Protein AF-A0A2P4Q0H7-F1 (afdb_monomer)

Organism: Rhizophagus irregularis (strain DAOM 181602 / DAOM 197198 / MUCL 43194) (NCBI:txid747089)

InterPro domains:
  IPR000719 Protein kinase domain [PS50011] (1-85)

Structure (mmCIF, N/CA/C/O backbone):
data_AF-A0A2P4Q0H7-F1
#
_entry.id   AF-A0A2P4Q0H7-F1
#
loop_
_atom_site.group_PDB
_atom_site.id
_atom_site.type_symbol
_atom_site.label_atom_id
_atom_site.label_alt_id
_atom_site.label_comp_id
_atom_site.label_asym_id
_atom_site.label_entity_id
_atom_site.label_seq_id
_atom_site.pdbx_PDB_ins_code
_atom_site.Cartn_x
_atom_site.Cartn_y
_atom_site.Cartn_z
_atom_site.occupancy
_atom_site.B_iso_or_equiv
_atom_site.auth_seq_id
_atom_site.auth_comp_id
_atom_site.auth_asym_id
_atom_site.auth_atom_id
_atom_site.pdbx_PDB_model_num
ATOM 1 N N . MET A 1 1 ? 9.975 3.029 -2.630 1.00 57.88 1 MET A N 1
ATOM 2 C CA . MET A 1 1 ? 8.707 3.490 -3.230 1.00 57.88 1 MET A CA 1
ATOM 3 C C . MET A 1 1 ? 7.743 3.895 -2.130 1.00 57.88 1 MET A C 1
ATOM 5 O O . MET A 1 1 ? 7.494 5.080 -2.025 1.00 57.88 1 MET A O 1
ATOM 9 N N . LEU A 1 2 ? 7.352 2.981 -1.236 1.00 59.84 2 LEU A N 1
ATOM 10 C CA . LEU A 1 2 ? 6.512 3.286 -0.064 1.00 59.84 2 LEU A CA 1
ATOM 11 C C . LEU A 1 2 ? 7.037 4.426 0.821 1.00 59.84 2 LEU A C 1
ATOM 13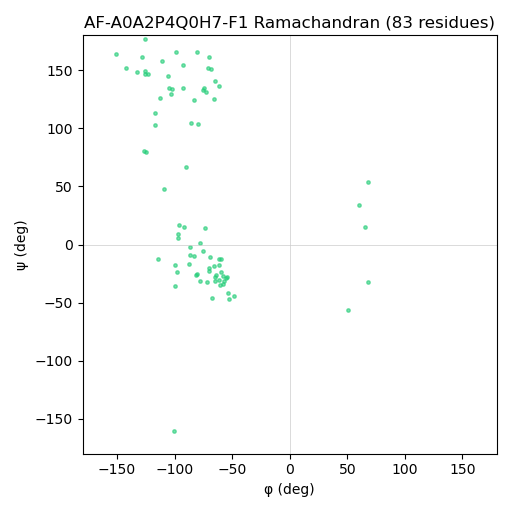 O O . LEU A 1 2 ? 6.320 5.378 1.083 1.00 59.84 2 LEU A O 1
ATOM 17 N N . VAL A 1 3 ? 8.332 4.406 1.147 1.00 60.88 3 VAL A N 1
ATOM 18 C CA . VAL A 1 3 ? 8.984 5.456 1.959 1.00 60.88 3 VAL A CA 1
ATOM 19 C C . VAL A 1 3 ? 8.857 6.868 1.361 1.00 60.88 3 VAL A C 1
ATOM 21 O O . VAL A 1 3 ? 8.876 7.838 2.102 1.00 60.88 3 VAL A O 1
ATOM 24 N N . VAL A 1 4 ? 8.722 7.000 0.035 1.00 60.00 4 VAL A N 1
ATOM 25 C CA . VAL A 1 4 ? 8.595 8.312 -0.632 1.00 60.00 4 VAL A CA 1
ATOM 26 C C . VAL A 1 4 ? 7.159 8.845 -0.556 1.00 60.00 4 VAL A C 1
ATOM 28 O O . VAL A 1 4 ? 6.959 10.050 -0.605 1.00 60.00 4 VAL A O 1
ATOM 31 N N . LEU A 1 5 ? 6.166 7.961 -0.434 1.00 64.62 5 LEU A N 1
ATOM 32 C CA . LEU A 1 5 ? 4.743 8.323 -0.407 1.00 64.62 5 LEU A CA 1
ATOM 33 C C . LEU A 1 5 ? 4.282 8.816 0.960 1.00 64.62 5 LEU A C 1
ATOM 35 O O . LEU A 1 5 ? 3.311 9.557 1.054 1.00 64.62 5 LEU A O 1
ATOM 39 N N . HIS A 1 6 ? 4.967 8.393 2.019 1.00 78.06 6 HIS A N 1
ATOM 40 C CA . HIS A 1 6 ? 4.587 8.692 3.397 1.00 78.06 6 HIS A CA 1
ATOM 41 C C . HIS A 1 6 ? 5.335 9.907 3.981 1.00 78.06 6 HIS A C 1
ATOM 43 O O . HIS A 1 6 ? 5.352 10.068 5.198 1.00 78.06 6 HIS A O 1
ATOM 49 N N . ASP A 1 7 ? 5.957 10.752 3.149 1.00 78.25 7 ASP A N 1
ATOM 50 C CA . ASP A 1 7 ? 6.729 11.928 3.588 1.00 78.25 7 ASP A CA 1
ATOM 51 C C . ASP A 1 7 ? 5.991 13.259 3.331 1.00 78.25 7 ASP A C 1
ATOM 53 O O . ASP A 1 7 ? 5.325 13.398 2.310 1.00 78.25 7 ASP A O 1
ATOM 57 N N . ASN A 1 8 ? 6.166 14.242 4.230 1.00 74.12 8 ASN A N 1
ATOM 58 C CA . ASN A 1 8 ? 5.573 15.601 4.297 1.00 74.12 8 ASN A CA 1
ATOM 59 C C . ASN A 1 8 ? 4.034 15.714 4.162 1.00 74.12 8 ASN A C 1
ATOM 61 O O . ASN A 1 8 ? 3.388 16.264 5.052 1.00 74.12 8 ASN A O 1
ATOM 65 N N . GLU A 1 9 ? 3.458 15.200 3.077 1.00 79.81 9 GLU A N 1
ATOM 66 C CA . GLU A 1 9 ? 2.023 15.101 2.781 1.00 79.81 9 GLU A CA 1
ATOM 67 C C . GLU A 1 9 ? 1.703 13.626 2.493 1.00 79.81 9 GLU A C 1
ATOM 69 O O . GLU A 1 9 ? 1.676 13.206 1.333 1.00 79.81 9 GLU A O 1
ATOM 74 N N . PRO A 1 10 ? 1.554 12.799 3.544 1.00 82.25 10 PRO A N 1
ATOM 75 C CA . PRO A 1 10 ? 1.499 11.359 3.376 1.00 82.25 10 PRO A CA 1
ATOM 76 C C . PRO A 1 10 ? 0.240 10.953 2.611 1.00 82.25 10 PRO A C 1
ATOM 78 O O . PRO A 1 10 ? -0.879 11.265 3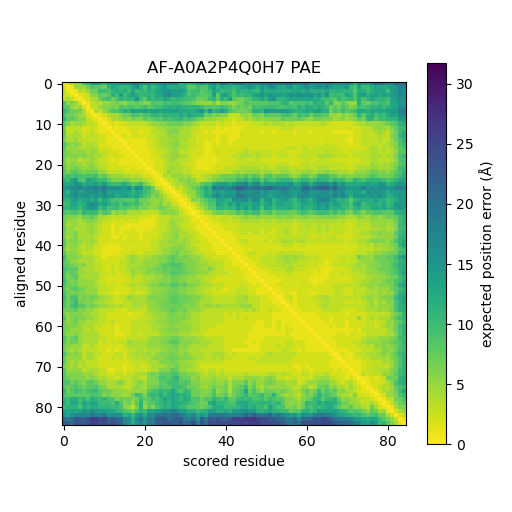.021 1.00 82.25 10 PRO A O 1
ATOM 81 N N . MET A 1 11 ? 0.451 10.218 1.524 1.00 89.56 11 MET A N 1
ATOM 82 C CA . MET A 1 11 ? -0.591 9.573 0.737 1.00 89.56 11 MET A CA 1
ATOM 83 C C . MET A 1 11 ? -0.444 8.061 0.888 1.00 89.56 11 MET A C 1
ATOM 85 O O . MET A 1 11 ? 0.631 7.503 0.651 1.00 89.56 11 MET A O 1
ATOM 89 N N . TYR A 1 12 ? -1.526 7.405 1.284 1.00 91.94 12 TYR A N 1
ATOM 90 C CA . TYR A 1 12 ? -1.585 5.962 1.485 1.00 91.94 12 TYR A CA 1
ATOM 91 C C . TYR A 1 12 ? -2.287 5.335 0.294 1.00 91.94 12 TYR A C 1
ATOM 93 O O . TYR A 1 12 ? -3.317 5.849 -0.125 1.00 91.94 12 TYR A O 1
ATOM 101 N N . HIS A 1 13 ? -1.744 4.257 -0.266 1.00 93.50 13 HIS A N 1
ATOM 102 C CA . HIS A 1 13 ? -2.318 3.623 -1.456 1.00 93.50 13 HIS A CA 1
ATOM 103 C C . HIS A 1 13 ? -3.546 2.761 -1.130 1.00 93.50 13 HIS A C 1
ATOM 105 O O . HIS A 1 13 ? -4.440 2.635 -1.962 1.00 93.50 13 HIS A O 1
ATOM 111 N N . GLN A 1 14 ? -3.580 2.163 0.064 1.00 94.19 14 GLN A N 1
ATOM 112 C CA . GLN A 1 14 ? -4.658 1.333 0.621 1.00 94.19 14 GLN A CA 1
ATOM 113 C C . GLN A 1 14 ? -4.880 -0.028 -0.072 1.00 94.19 14 GLN A C 1
ATOM 115 O O . GLN A 1 14 ? -5.179 -1.003 0.610 1.00 94.19 14 GLN A O 1
ATOM 120 N N . ASP A 1 15 ? -4.646 -0.143 -1.386 1.00 93.88 15 ASP A N 1
ATOM 121 C CA . ASP A 1 15 ? -4.760 -1.395 -2.169 1.00 93.88 15 ASP A CA 1
ATOM 122 C C . ASP A 1 15 ? -3.381 -1.950 -2.617 1.00 93.88 15 ASP A C 1
ATOM 124 O O . ASP A 1 15 ? -3.139 -2.234 -3.796 1.00 93.88 15 ASP A O 1
ATOM 128 N N . VAL A 1 16 ? -2.399 -2.038 -1.706 1.00 90.62 16 VAL A N 1
ATOM 129 C CA . VAL A 1 16 ? -1.068 -2.592 -2.040 1.00 90.62 16 VAL A CA 1
ATOM 130 C C . VAL A 1 16 ? -1.098 -4.122 -2.037 1.00 90.62 16 VAL A C 1
ATOM 132 O O . VAL A 1 16 ? -1.027 -4.785 -0.998 1.00 90.62 16 VAL A O 1
ATOM 135 N N . ARG A 1 17 ? -1.121 -4.694 -3.245 1.00 89.62 17 ARG A N 1
ATOM 136 C CA . ARG A 1 17 ? -1.090 -6.143 -3.503 1.00 89.62 17 ARG A CA 1
ATOM 137 C C . ARG A 1 17 ? -0.430 -6.469 -4.838 1.00 89.62 17 ARG A C 1
ATOM 139 O O . ARG A 1 17 ? -0.299 -5.613 -5.706 1.00 89.62 17 ARG A O 1
ATOM 146 N N . TRP A 1 18 ? -0.050 -7.735 -5.027 1.00 87.88 18 TRP A N 1
ATOM 147 C CA . TRP A 1 18 ? 0.646 -8.204 -6.234 1.00 87.88 18 TRP A CA 1
ATOM 148 C C . TRP A 1 18 ? 0.024 -7.766 -7.569 1.00 87.88 18 TRP A C 1
ATOM 150 O O . TRP A 1 18 ? 0.789 -7.367 -8.443 1.00 87.88 18 TRP A O 1
ATOM 160 N N . PRO A 1 19 ? -1.311 -7.822 -7.764 1.00 91.06 19 PRO A N 1
ATOM 161 C CA . PRO A 1 19 ? -1.941 -7.319 -8.988 1.00 91.06 19 PRO A CA 1
ATOM 162 C C . PRO A 1 19 ? -1.622 -5.851 -9.307 1.00 91.06 19 PRO A C 1
ATOM 164 O O . PRO A 1 19 ? -1.551 -5.487 -10.478 1.00 91.06 19 PRO A O 1
ATOM 167 N N . ASN A 1 20 ? -1.366 -5.046 -8.276 1.00 92.00 20 ASN A N 1
ATOM 168 C CA . ASN A 1 20 ? -1.113 -3.611 -8.366 1.00 92.00 20 ASN A CA 1
ATOM 169 C C . ASN A 1 20 ? 0.388 -3.274 -8.376 1.00 92.00 20 ASN A C 1
ATOM 171 O O . ASN A 1 20 ? 0.771 -2.109 -8.297 1.00 92.00 20 ASN A O 1
ATOM 175 N N . ILE A 1 21 ? 1.260 -4.283 -8.499 1.00 89.19 21 ILE A N 1
ATOM 176 C CA . ILE A 1 21 ? 2.714 -4.121 -8.577 1.00 89.19 21 ILE A CA 1
ATOM 177 C C . ILE A 1 21 ? 3.197 -4.628 -9.937 1.00 89.19 21 ILE A C 1
ATOM 179 O O . ILE A 1 21 ? 3.172 -5.824 -10.227 1.00 89.19 21 ILE A O 1
ATOM 183 N N . ILE A 1 22 ? 3.687 -3.715 -10.776 1.00 88.19 22 ILE A N 1
ATOM 184 C CA . ILE A 1 22 ? 4.180 -4.035 -12.118 1.00 88.19 22 ILE A CA 1
ATOM 185 C C . ILE A 1 22 ? 5.703 -3.997 -12.152 1.00 88.19 22 ILE A C 1
ATOM 187 O O . ILE A 1 22 ? 6.348 -3.049 -11.697 1.00 88.19 22 ILE A O 1
ATOM 191 N N . ARG A 1 23 ? 6.285 -5.021 -12.776 1.00 85.69 23 ARG A N 1
ATOM 192 C CA . ARG A 1 23 ? 7.698 -5.035 -13.149 1.00 85.69 23 ARG A CA 1
ATOM 193 C C . ARG A 1 23 ? 7.890 -4.306 -14.473 1.00 85.69 23 ARG A C 1
ATOM 195 O O . ARG A 1 23 ? 7.273 -4.674 -15.472 1.00 85.69 23 ARG A O 1
ATOM 202 N N . LEU A 1 24 ? 8.758 -3.300 -14.506 1.00 82.69 24 LEU A N 1
ATOM 203 C CA . LEU A 1 24 ? 9.030 -2.574 -15.748 1.00 82.69 24 LEU A CA 1
ATOM 204 C C . LEU A 1 24 ? 9.828 -3.438 -16.742 1.00 82.69 24 LEU A C 1
ATOM 206 O O . LEU A 1 24 ? 10.638 -4.260 -16.316 1.00 82.69 24 LEU A O 1
ATOM 210 N N . PRO A 1 25 ? 9.697 -3.228 -18.067 1.00 75.44 25 PRO A N 1
ATOM 211 C CA . PRO A 1 25 ? 10.507 -3.940 -19.063 1.00 75.44 25 PRO A CA 1
ATOM 212 C C . PRO A 1 25 ? 12.019 -3.739 -18.876 1.00 75.44 25 PRO A C 1
ATOM 214 O O . PRO A 1 25 ? 12.808 -4.663 -19.074 1.00 75.44 25 PRO A O 1
ATOM 217 N N . SER A 1 26 ? 12.427 -2.551 -18.413 1.00 70.75 26 SER A N 1
ATOM 218 C CA . SER A 1 26 ? 13.813 -2.243 -18.037 1.00 70.75 26 SER A CA 1
ATOM 219 C C . SER A 1 26 ? 14.335 -3.107 -16.887 1.00 70.75 26 SER A C 1
ATOM 221 O O . SER A 1 26 ? 15.543 -3.168 -16.670 1.00 70.75 26 SER A O 1
ATOM 223 N N . ALA A 1 27 ? 13.467 -3.842 -16.189 1.00 61.19 27 ALA A N 1
ATOM 224 C CA . ALA A 1 27 ? 13.875 -4.745 -15.130 1.00 61.19 27 ALA A CA 1
ATOM 225 C C . ALA A 1 27 ? 14.636 -5.983 -15.626 1.00 61.19 27 ALA A C 1
ATOM 227 O O . ALA A 1 27 ? 15.230 -6.695 -14.821 1.00 61.19 27 ALA A O 1
ATOM 228 N N . LEU A 1 28 ? 14.668 -6.251 -16.935 1.00 65.00 28 LEU A N 1
ATOM 229 C CA . LEU A 1 28 ? 15.622 -7.219 -17.490 1.00 65.00 28 LEU A CA 1
ATOM 230 C C . LEU A 1 28 ? 17.079 -6.763 -17.301 1.00 65.00 28 LEU A C 1
ATOM 232 O O . LEU A 1 28 ? 17.966 -7.603 -17.206 1.00 65.00 28 LEU A O 1
ATOM 236 N N . VAL A 1 29 ? 17.308 -5.450 -17.208 1.00 73.25 29 VAL A N 1
ATOM 237 C CA . VAL A 1 29 ? 18.617 -4.833 -16.945 1.00 73.25 29 VAL A CA 1
ATOM 238 C C . VAL A 1 29 ? 18.752 -4.443 -15.469 1.00 73.25 29 VAL A C 1
ATOM 240 O O . VAL A 1 29 ? 19.818 -4.596 -14.883 1.00 73.25 29 VAL A O 1
ATOM 243 N N . GLU A 1 30 ? 17.661 -3.996 -14.842 1.00 78.06 30 GLU A N 1
ATOM 244 C CA . GLU A 1 30 ? 17.617 -3.569 -13.438 1.00 78.06 30 GLU A CA 1
ATOM 245 C C . GLU A 1 30 ? 16.510 -4.312 -12.666 1.00 78.06 30 GLU A C 1
ATOM 247 O O . GLU A 1 30 ? 15.419 -3.772 -12.465 1.00 78.06 30 GLU A O 1
ATOM 252 N N . PRO A 1 31 ? 16.748 -5.562 -12.226 1.00 70.25 31 PRO A N 1
ATOM 253 C CA . PRO A 1 31 ? 15.708 -6.449 -11.690 1.00 70.25 31 PRO A CA 1
ATOM 254 C C . PRO A 1 31 ? 14.953 -5.929 -10.460 1.00 70.25 31 PRO A C 1
ATOM 256 O O . PRO A 1 31 ? 13.897 -6.471 -10.134 1.00 70.25 31 PRO A O 1
ATOM 259 N N . SER A 1 32 ? 15.451 -4.871 -9.822 1.00 73.56 32 SER A N 1
ATOM 260 C CA . SER A 1 32 ? 14.852 -4.177 -8.683 1.00 73.56 32 SER A CA 1
ATOM 261 C C . SER A 1 32 ? 13.839 -3.082 -9.054 1.00 73.56 32 SER A C 1
ATOM 263 O O . SER A 1 32 ? 13.263 -2.479 -8.150 1.00 73.56 32 SER A O 1
ATOM 265 N N . LYS A 1 33 ? 13.593 -2.798 -10.343 1.00 80.12 33 LYS A N 1
ATOM 266 C CA . LYS A 1 33 ? 12.638 -1.756 -10.759 1.00 80.12 33 LYS A CA 1
ATOM 267 C C . LYS A 1 33 ? 11.199 -2.274 -10.842 1.00 80.12 33 LYS A C 1
ATOM 269 O O . LYS A 1 33 ? 10.805 -2.928 -11.811 1.00 80.12 33 LYS A O 1
ATOM 274 N N . TRP A 1 34 ? 10.411 -1.895 -9.840 1.00 84.88 34 TRP A N 1
ATOM 275 C CA . TRP A 1 34 ? 8.975 -2.155 -9.723 1.00 84.88 34 TRP A CA 1
ATOM 276 C C . TRP A 1 34 ? 8.219 -0.843 -9.512 1.00 84.88 34 TRP A C 1
ATOM 278 O O . TRP A 1 34 ? 8.762 0.089 -8.916 1.00 84.88 34 TRP A O 1
ATOM 288 N N . ILE A 1 35 ? 6.978 -0.781 -9.991 1.00 88.31 35 ILE A N 1
ATOM 289 C CA . ILE A 1 35 ? 6.071 0.357 -9.802 1.00 88.31 35 ILE A CA 1
ATOM 290 C C . ILE A 1 35 ? 4.747 -0.108 -9.187 1.00 88.31 35 ILE A C 1
ATOM 292 O O . ILE A 1 35 ? 4.298 -1.217 -9.476 1.00 88.31 35 ILE A O 1
ATOM 296 N N . ILE A 1 36 ? 4.134 0.742 -8.362 1.00 89.69 36 ILE A N 1
ATOM 297 C CA . ILE A 1 36 ? 2.765 0.574 -7.858 1.00 89.69 36 ILE A CA 1
ATOM 298 C C . ILE A 1 36 ? 1.799 1.313 -8.793 1.00 89.69 36 ILE A C 1
ATOM 300 O O . ILE A 1 36 ? 2.061 2.451 -9.199 1.00 89.69 36 ILE A O 1
ATOM 304 N N . ILE A 1 37 ? 0.698 0.656 -9.138 1.00 92.31 37 ILE A N 1
ATOM 305 C CA . ILE A 1 37 ? -0.391 1.170 -9.976 1.00 92.31 37 ILE A CA 1
ATOM 306 C C . ILE A 1 37 ? -1.738 1.037 -9.250 1.00 92.31 37 ILE A C 1
ATOM 308 O O . ILE A 1 37 ? -1.791 0.427 -8.196 1.00 92.31 37 ILE A O 1
ATOM 312 N N . ASP A 1 38 ? -2.817 1.524 -9.873 1.00 92.94 38 ASP A N 1
ATOM 313 C CA . ASP A 1 38 ? -4.195 1.470 -9.343 1.00 92.94 38 ASP A CA 1
ATOM 314 C C . ASP A 1 38 ? -4.432 2.340 -8.093 1.00 92.94 38 ASP A C 1
ATOM 316 O O . ASP A 1 38 ? -4.961 1.913 -7.075 1.00 92.94 38 ASP A O 1
ATOM 320 N N . TRP A 1 39 ? -4.086 3.622 -8.223 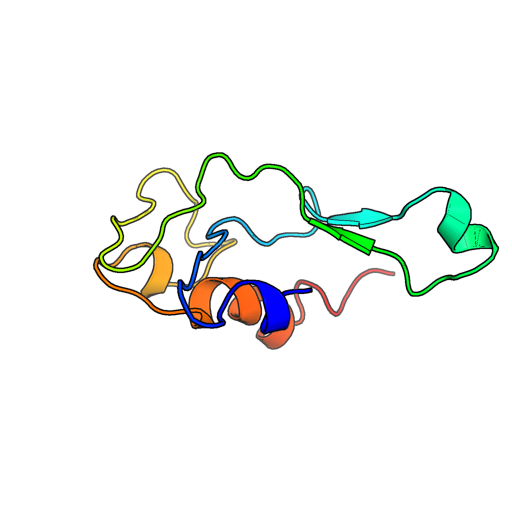1.00 92.69 39 TRP A N 1
ATOM 321 C CA . TRP A 1 39 ? -4.164 4.655 -7.183 1.00 92.69 39 TRP A CA 1
ATOM 322 C C . TRP A 1 39 ? -5.583 5.147 -6.851 1.00 92.69 39 TRP A C 1
ATOM 324 O O . TRP A 1 39 ? -5.738 6.208 -6.253 1.00 92.69 39 TRP A O 1
ATOM 334 N N . LYS A 1 40 ? -6.635 4.445 -7.283 1.00 93.75 40 LYS A N 1
ATOM 335 C CA . LYS A 1 40 ? -8.028 4.908 -7.121 1.00 93.75 40 LYS A CA 1
ATOM 336 C C . LYS A 1 40 ? -8.461 5.001 -5.652 1.00 93.75 40 LYS A C 1
ATOM 338 O O . LYS A 1 40 ? -9.320 5.814 -5.336 1.00 93.75 40 LYS A O 1
ATOM 343 N N . ASP A 1 41 ? -7.856 4.169 -4.806 1.00 93.31 41 ASP A N 1
ATOM 344 C CA . ASP A 1 41 ? -8.132 4.064 -3.372 1.00 93.31 41 ASP A CA 1
ATOM 345 C C . ASP A 1 41 ? -7.132 4.876 -2.538 1.00 93.31 41 ASP A C 1
ATOM 347 O O . ASP A 1 41 ? -7.147 4.822 -1.311 1.00 93.31 41 ASP A O 1
ATOM 351 N N . ALA A 1 42 ? -6.248 5.630 -3.199 1.00 93.06 42 ALA A N 1
ATOM 352 C CA . ALA A 1 42 ? -5.246 6.400 -2.499 1.00 93.06 42 ALA A CA 1
ATOM 353 C C . ALA A 1 42 ? -5.871 7.615 -1.802 1.00 93.06 42 ALA A C 1
ATOM 355 O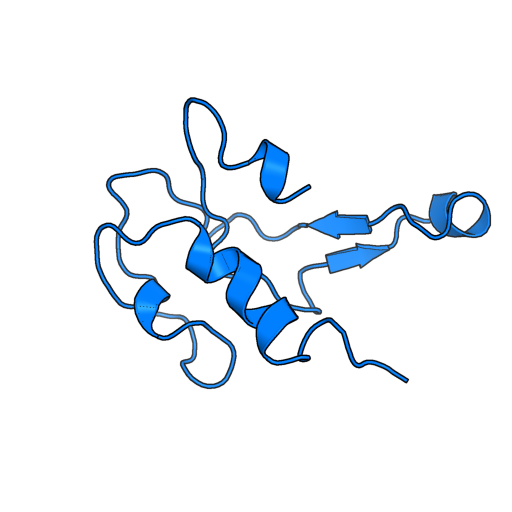 O . ALA A 1 42 ? -6.596 8.390 -2.428 1.00 93.06 42 ALA A O 1
ATOM 356 N N . ASP A 1 43 ? -5.545 7.804 -0.525 1.00 94.25 43 ASP A N 1
ATOM 357 C CA . ASP A 1 43 ? -6.065 8.909 0.286 1.00 94.25 43 ASP A CA 1
ATOM 358 C C . ASP A 1 43 ? -4.987 9.449 1.234 1.00 94.25 43 ASP A C 1
ATOM 360 O O . ASP A 1 43 ? -4.062 8.733 1.635 1.00 94.25 43 ASP A O 1
ATOM 364 N N . GLY A 1 44 ? -5.099 10.728 1.580 1.00 92.25 44 GLY A N 1
ATOM 365 C CA . GLY A 1 44 ? -4.201 11.407 2.513 1.00 92.25 44 GLY A CA 1
ATOM 366 C C . GLY A 1 44 ? -4.799 11.496 3.912 1.00 92.25 44 GLY A C 1
ATOM 367 O O . GLY A 1 44 ? -5.989 11.292 4.102 1.00 92.25 44 GLY A O 1
ATOM 368 N N . TYR A 1 45 ? -3.993 11.819 4.922 1.00 88.75 45 TYR A N 1
ATOM 369 C CA . TYR A 1 45 ? -4.535 12.071 6.261 1.00 88.75 45 TYR A CA 1
ATOM 370 C C . TYR A 1 45 ? -5.235 13.450 6.333 1.00 88.75 45 TYR A C 1
ATOM 372 O O . TYR A 1 45 ? -4.615 14.447 5.949 1.00 88.75 45 TYR A O 1
ATOM 380 N N . PRO A 1 46 ? -6.454 13.574 6.901 1.00 92.75 46 PRO A N 1
ATOM 381 C CA . PRO A 1 46 ? -7.318 12.507 7.421 1.00 92.75 46 PRO A CA 1
ATOM 382 C C . PRO A 1 46 ? -7.990 11.701 6.296 1.00 92.75 46 PRO A C 1
ATOM 384 O O . PRO A 1 46 ? -8.541 12.297 5.373 1.00 92.75 46 PRO A O 1
ATOM 387 N N . ASN A 1 47 ? -7.984 10.367 6.411 1.00 93.06 47 ASN A N 1
ATOM 388 C CA . ASN A 1 47 ? -8.477 9.443 5.378 1.00 93.06 47 ASN A CA 1
ATOM 389 C C . ASN A 1 47 ? -9.758 8.707 5.785 1.00 93.06 47 ASN A C 1
ATOM 391 O O . ASN A 1 47 ? -10.082 8.548 6.971 1.00 93.06 47 ASN A O 1
ATOM 395 N N . ASN A 1 48 ? -10.478 8.249 4.761 1.00 94.06 48 ASN A N 1
ATOM 396 C CA . ASN A 1 48 ? -11.685 7.443 4.909 1.00 94.06 48 ASN A CA 1
ATOM 397 C C . ASN A 1 48 ? -11.379 5.935 4.877 1.00 94.06 48 ASN A C 1
ATOM 399 O O . ASN A 1 48 ? -10.408 5.535 4.241 1.00 94.06 48 ASN A O 1
ATOM 403 N N . PRO A 1 49 ? -12.231 5.092 5.493 1.00 94.62 49 PRO A N 1
ATOM 404 C CA . PRO A 1 49 ? -12.126 3.642 5.379 1.00 94.62 49 PRO A CA 1
ATOM 405 C C . PRO A 1 49 ? -12.369 3.175 3.941 1.00 94.62 49 PRO A C 1
ATOM 407 O O . PRO A 1 49 ? -13.307 3.642 3.287 1.00 94.62 49 PRO A O 1
ATOM 410 N N . ALA A 1 50 ? -11.603 2.188 3.481 1.00 94.25 50 ALA A N 1
ATOM 411 C CA . ALA A 1 50 ? -11.825 1.532 2.194 1.00 94.25 50 ALA A CA 1
ATOM 412 C C . ALA A 1 50 ? -12.769 0.323 2.325 1.00 94.25 50 ALA A C 1
ATOM 414 O O . ALA A 1 50 ? -12.381 -0.832 2.133 1.00 94.25 50 ALA A O 1
ATOM 415 N N . ASP A 1 51 ? -14.036 0.588 2.652 1.00 94.31 51 ASP A N 1
ATOM 416 C CA . ASP A 1 51 ? -15.054 -0.437 2.952 1.00 94.31 51 ASP A CA 1
ATOM 417 C C . ASP A 1 51 ? -15.361 -1.396 1.786 1.00 94.31 51 ASP A C 1
ATOM 419 O O . ASP A 1 51 ? -15.951 -2.460 1.983 1.00 94.31 51 ASP A O 1
ATOM 423 N N . HIS A 1 52 ? -14.988 -1.035 0.555 1.00 93.62 52 HIS A N 1
ATOM 424 C CA . HIS A 1 52 ? -15.155 -1.888 -0.624 1.00 93.62 52 HIS A CA 1
ATOM 425 C C . HIS A 1 52 ? -14.034 -2.920 -0.803 1.00 93.62 52 HIS A C 1
ATOM 427 O O . HIS A 1 52 ? -14.167 -3.800 -1.659 1.00 93.62 52 HIS A O 1
ATOM 433 N N . LEU A 1 53 ? -12.940 -2.828 -0.040 1.00 93.25 53 LEU A N 1
ATOM 434 C CA . LEU A 1 53 ? -11.839 -3.792 -0.074 1.00 93.25 53 LEU A CA 1
ATOM 435 C C . LEU A 1 53 ? -12.158 -5.049 0.748 1.00 93.25 53 LEU A C 1
ATOM 437 O O . LEU A 1 53 ? -13.098 -5.103 1.538 1.00 93.25 53 LEU A O 1
ATOM 441 N N . THR A 1 54 ? -11.369 -6.108 0.553 1.00 91.19 54 THR A N 1
ATOM 442 C CA . THR A 1 54 ? -11.604 -7.403 1.209 1.00 91.19 54 THR A CA 1
ATOM 443 C C . THR A 1 54 ? -10.649 -7.632 2.386 1.00 91.19 54 THR A C 1
ATOM 445 O O . THR A 1 54 ? -9.431 -7.576 2.171 1.00 91.19 54 THR A O 1
ATOM 448 N N . PRO A 1 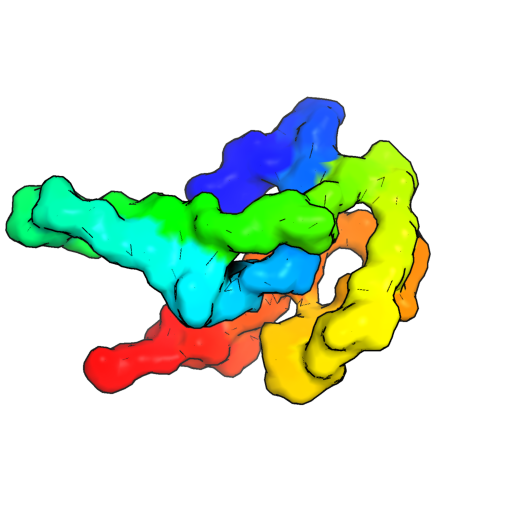55 ? -11.144 -7.998 3.586 1.00 89.31 55 PRO A N 1
ATOM 449 C CA . PRO A 1 55 ? -10.303 -8.259 4.763 1.00 89.31 55 PRO A CA 1
ATOM 450 C C . PRO A 1 55 ? -9.277 -9.386 4.588 1.00 89.31 55 PRO A C 1
ATOM 452 O O . PRO A 1 55 ? -8.250 -9.404 5.257 1.00 89.31 55 PRO A O 1
ATOM 455 N N . ASP A 1 56 ? -9.525 -10.322 3.668 1.00 87.88 56 ASP A N 1
ATOM 456 C CA . ASP A 1 56 ? -8.609 -11.435 3.401 1.00 87.88 56 ASP A CA 1
ATOM 457 C C . ASP A 1 56 ? -7.314 -11.000 2.710 1.00 87.88 56 ASP A C 1
ATOM 459 O O . ASP A 1 56 ? -6.325 -11.737 2.747 1.00 87.88 56 ASP A O 1
ATOM 463 N N . GLU A 1 57 ? -7.310 -9.830 2.072 1.00 85.94 57 GLU A N 1
ATOM 464 C CA . GLU A 1 57 ? -6.197 -9.332 1.258 1.00 85.94 57 GLU A CA 1
ATOM 465 C C . GLU A 1 57 ? -5.536 -8.075 1.837 1.00 85.94 57 GLU A C 1
ATOM 467 O O . GLU A 1 57 ? -4.427 -7.755 1.415 1.00 85.94 57 GLU A O 1
ATOM 472 N N . HIS A 1 58 ? -6.159 -7.420 2.823 1.00 91.44 58 HIS A N 1
ATOM 473 C CA . HIS A 1 58 ? -5.757 -6.099 3.311 1.00 91.44 58 HIS A CA 1
ATOM 474 C C . HIS A 1 58 ? -5.572 -6.053 4.828 1.00 91.44 58 HIS A C 1
ATOM 476 O O . HIS A 1 58 ? -6.079 -6.896 5.571 1.00 91.44 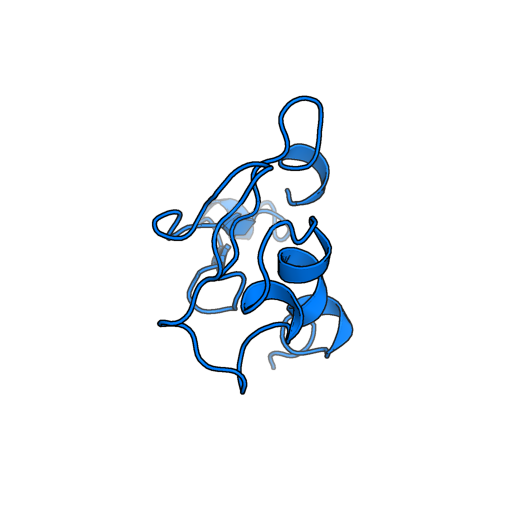58 HIS A O 1
ATOM 482 N N . ALA A 1 59 ? -4.850 -5.030 5.280 1.00 92.12 59 ALA A N 1
ATOM 483 C CA . ALA A 1 59 ? -4.688 -4.721 6.691 1.00 92.12 59 ALA A CA 1
ATOM 484 C C . ALA A 1 59 ? -6.050 -4.408 7.343 1.00 92.12 59 ALA A C 1
ATOM 486 O O . ALA A 1 59 ? -6.825 -3.647 6.763 1.00 92.12 59 ALA A O 1
ATOM 487 N N . PRO A 1 60 ? -6.355 -4.923 8.548 1.00 94.06 60 PRO A N 1
ATOM 488 C CA . PRO A 1 60 ? -7.574 -4.560 9.278 1.00 94.06 60 PRO A CA 1
ATOM 489 C C . PRO A 1 60 ? -7.750 -3.048 9.498 1.00 94.06 60 PRO A C 1
ATOM 491 O O . PRO A 1 60 ? -8.872 -2.562 9.620 1.00 94.06 60 PRO A O 1
ATOM 494 N N . GLU A 1 61 ? -6.647 -2.307 9.563 1.00 94.75 61 GLU A N 1
ATOM 495 C CA . GLU A 1 61 ? -6.601 -0.863 9.780 1.00 94.75 61 GLU A CA 1
ATOM 496 C C . GLU A 1 61 ? -7.124 -0.060 8.578 1.00 94.75 61 GLU A C 1
ATOM 498 O O . GLU A 1 61 ? -7.621 1.043 8.774 1.00 94.75 61 GLU A O 1
ATOM 503 N N . VAL A 1 62 ? -7.122 -0.621 7.358 1.00 94.56 62 VAL A N 1
ATOM 504 C CA . VAL A 1 62 ? -7.659 0.059 6.157 1.00 94.56 62 VAL A CA 1
ATOM 505 C C . VAL A 1 62 ? -9.177 0.287 6.236 1.00 94.56 62 VAL A C 1
ATOM 507 O O . VAL A 1 62 ? -9.732 1.133 5.542 1.00 94.56 62 VAL A O 1
ATOM 510 N N . PHE A 1 63 ? -9.862 -0.454 7.113 1.00 95.75 63 PHE A N 1
ATOM 511 C CA . PHE A 1 63 ? -11.299 -0.331 7.380 1.00 95.75 63 PHE A CA 1
ATOM 512 C C . PHE A 1 63 ? -11.602 0.631 8.540 1.00 95.75 63 PHE A C 1
ATOM 514 O O . PHE A 1 63 ? -12.698 0.622 9.102 1.00 95.75 63 PHE A O 1
ATOM 521 N N . GLN A 1 64 ? -10.626 1.441 8.950 1.00 96.44 64 GLN A N 1
ATOM 522 C CA . GLN A 1 64 ? -10.754 2.418 10.027 1.00 96.44 64 GLN A CA 1
ATOM 523 C C . GLN A 1 64 ? -10.406 3.809 9.500 1.00 96.44 64 GLN A C 1
ATOM 525 O O . GLN A 1 64 ? -9.553 3.963 8.637 1.00 96.44 64 GLN A O 1
ATOM 530 N N . GLN A 1 65 ? -11.065 4.843 10.019 1.00 95.12 65 GLN A N 1
ATOM 531 C CA . GLN A 1 65 ? -10.718 6.224 9.674 1.00 95.12 65 GLN A CA 1
ATOM 532 C C . GLN A 1 65 ? -9.354 6.599 10.245 1.00 95.12 65 GLN A C 1
ATOM 534 O O . GLN A 1 65 ? -9.011 6.176 11.351 1.00 95.12 65 GLN A O 1
ATOM 539 N N . ASN A 1 66 ? -8.661 7.512 9.564 1.00 94.12 66 ASN A N 1
ATOM 540 C CA . ASN A 1 66 ? -7.413 8.114 10.033 1.00 94.12 66 ASN A CA 1
ATOM 541 C C . ASN A 1 66 ? -6.289 7.089 10.274 1.00 94.12 66 ASN A C 1
ATOM 543 O O . ASN A 1 66 ? -5.480 7.262 11.189 1.00 94.12 66 ASN A O 1
ATOM 547 N N . HIS A 1 67 ? -6.240 6.028 9.467 1.00 92.88 67 HIS A N 1
ATOM 548 C CA . HIS A 1 67 ? -5.142 5.065 9.491 1.00 92.88 67 HIS A CA 1
ATOM 549 C C . HIS A 1 67 ? -3.849 5.695 8.943 1.00 92.88 67 HIS A C 1
ATOM 551 O O . HIS A 1 67 ? -3.871 6.725 8.261 1.00 92.88 67 HIS A O 1
ATOM 557 N N . GLY A 1 68 ? -2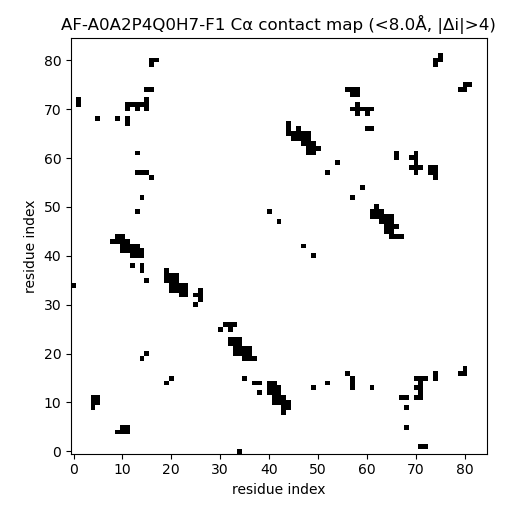.704 5.089 9.244 1.00 91.62 68 GLY A N 1
ATOM 558 C CA . GLY A 1 68 ? -1.399 5.520 8.755 1.00 91.62 68 GLY A CA 1
ATOM 559 C C . GLY A 1 68 ? -0.900 4.680 7.579 1.00 91.62 68 GLY A C 1
ATOM 560 O O . GLY A 1 68 ? -1.659 3.996 6.890 1.00 91.62 68 GLY A O 1
ATOM 561 N N . GLY A 1 69 ? 0.415 4.736 7.353 1.00 88.88 69 GLY A N 1
ATOM 562 C CA . GLY A 1 69 ? 1.094 4.017 6.271 1.00 88.88 69 GLY A CA 1
ATOM 563 C C . GLY A 1 69 ? 1.270 2.519 6.517 1.00 88.88 69 GLY A C 1
ATOM 564 O O . GLY A 1 69 ? 1.721 1.802 5.623 1.00 88.88 69 GLY A O 1
ATOM 565 N N . GLU A 1 70 ? 0.910 2.022 7.702 1.00 89.62 70 GLU A N 1
ATOM 566 C CA . GLU A 1 70 ? 0.942 0.598 8.034 1.00 89.62 70 GLU A CA 1
ATOM 567 C C . GLU A 1 70 ? 0.103 -0.248 7.071 1.00 89.62 70 GLU A C 1
ATOM 569 O O . GLU A 1 70 ? 0.500 -1.375 6.760 1.00 89.62 70 GLU A O 1
ATOM 574 N N . VAL A 1 71 ? -0.989 0.315 6.536 1.00 91.00 71 VAL A N 1
ATOM 575 C CA . VAL A 1 71 ? -1.891 -0.372 5.599 1.00 91.00 71 VAL A CA 1
ATOM 576 C C . VAL A 1 71 ? -1.185 -0.778 4.305 1.00 91.00 71 VAL A C 1
ATOM 578 O O . VAL A 1 71 ? -1.483 -1.829 3.743 1.00 91.00 71 VAL A O 1
ATOM 581 N N . ASP A 1 72 ? -0.180 -0.007 3.882 1.00 90.00 72 ASP A N 1
ATOM 582 C CA . ASP A 1 72 ? 0.569 -0.271 2.656 1.00 90.00 72 ASP A CA 1
ATOM 583 C C . ASP A 1 72 ? 1.765 -1.225 2.869 1.00 90.00 72 ASP A C 1
ATOM 585 O O . ASP A 1 72 ? 2.308 -1.778 1.911 1.00 90.00 72 ASP A O 1
ATOM 589 N N . ILE A 1 73 ? 2.200 -1.418 4.121 1.00 85.56 73 ILE A N 1
ATOM 590 C CA . ILE A 1 73 ? 3.356 -2.259 4.496 1.00 85.56 73 ILE A CA 1
ATOM 591 C C . ILE A 1 73 ? 2.900 -3.653 4.959 1.00 85.56 73 ILE A C 1
ATOM 593 O O . ILE A 1 73 ? 3.650 -4.631 4.892 1.00 85.56 73 ILE A O 1
ATOM 597 N N . TRP A 1 74 ? 1.654 -3.781 5.416 1.00 86.88 74 TRP A N 1
ATOM 598 C CA . TRP A 1 74 ? 1.107 -5.012 5.984 1.00 86.88 74 TRP A CA 1
ATOM 599 C C . TRP A 1 74 ? 1.256 -6.238 5.068 1.00 86.88 74 TRP A C 1
ATOM 601 O O . TRP A 1 74 ? 1.639 -7.318 5.528 1.00 86.88 74 TRP A O 1
ATOM 611 N N . SER A 1 75 ? 1.023 -6.073 3.763 1.00 76.56 75 SER A N 1
ATOM 612 C CA . SER A 1 75 ? 1.132 -7.154 2.774 1.00 76.56 75 SER A CA 1
ATOM 613 C C . SER A 1 75 ? 2.547 -7.754 2.695 1.00 76.56 75 SER A C 1
ATOM 615 O O . SER A 1 75 ? 2.697 -8.971 2.527 1.00 76.56 75 SER A O 1
ATOM 617 N N . ASP A 1 76 ? 3.594 -6.942 2.882 1.00 73.12 76 ASP A N 1
ATOM 618 C CA . ASP A 1 76 ? 4.980 -7.420 2.986 1.00 73.12 76 ASP A CA 1
ATOM 619 C C . ASP A 1 76 ? 5.186 -8.226 4.276 1.00 73.12 76 ASP A C 1
ATOM 621 O O . ASP A 1 76 ? 5.730 -9.334 4.240 1.00 73.12 76 ASP A O 1
ATOM 625 N N . LEU A 1 77 ? 4.691 -7.717 5.410 1.00 69.75 77 LEU A N 1
ATOM 626 C CA . LEU A 1 77 ? 4.849 -8.339 6.733 1.00 69.75 77 LEU A CA 1
ATOM 627 C C . LEU A 1 77 ? 4.138 -9.692 6.856 1.00 69.75 77 LEU A C 1
ATOM 629 O O . LEU A 1 77 ? 4.627 -1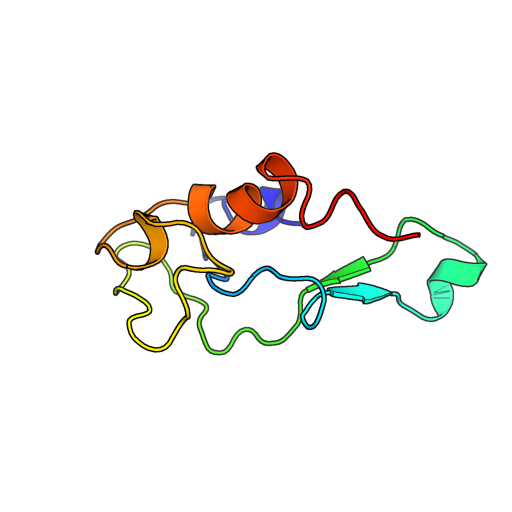0.586 7.545 1.00 69.75 77 LEU A O 1
ATOM 633 N N . GLN A 1 78 ? 3.024 -9.882 6.149 1.00 72.44 78 GLN A N 1
ATOM 634 C CA . GLN A 1 78 ? 2.330 -11.173 6.070 1.00 72.44 78 GLN A CA 1
ATOM 635 C C . GLN A 1 78 ? 3.000 -12.163 5.103 1.00 72.44 78 GLN A C 1
ATOM 637 O O . GLN A 1 78 ? 2.501 -13.268 4.882 1.00 72.44 78 GLN A O 1
ATOM 642 N N . GLY A 1 79 ? 4.116 -11.776 4.476 1.00 68.38 79 GLY A N 1
ATOM 643 C CA . GLY A 1 79 ? 4.779 -12.569 3.449 1.00 68.38 79 GLY A CA 1
ATOM 644 C C . GLY A 1 79 ? 3.941 -12.737 2.179 1.00 68.38 79 GLY A C 1
ATOM 645 O O . GLY A 1 79 ? 4.262 -13.599 1.362 1.00 68.38 79 GLY A O 1
ATOM 646 N N . ARG A 1 80 ? 2.883 -11.933 1.996 1.00 70.62 80 ARG A N 1
ATOM 647 C CA . ARG A 1 80 ? 1.999 -11.974 0.818 1.00 70.62 80 ARG A CA 1
ATOM 648 C C . ARG A 1 80 ? 2.706 -11.419 -0.411 1.00 70.62 80 ARG A C 1
ATOM 650 O O . ARG A 1 80 ? 2.493 -11.921 -1.508 1.00 70.62 80 ARG A O 1
ATOM 657 N N . LEU A 1 81 ? 3.597 -10.452 -0.206 1.00 68.69 81 LEU A N 1
ATOM 658 C CA . LEU A 1 81 ? 4.463 -9.869 -1.234 1.00 68.69 81 LEU A CA 1
ATOM 659 C C . LEU A 1 81 ? 5.892 -10.438 -1.234 1.00 68.69 81 LEU A C 1
ATOM 661 O O . LEU A 1 81 ? 6.589 -10.354 -2.235 1.00 68.69 81 LEU A O 1
ATOM 665 N N . LEU A 1 82 ? 6.327 -11.097 -0.155 1.00 61.53 82 LEU A N 1
ATOM 666 C CA . LEU A 1 82 ? 7.644 -11.759 -0.097 1.00 61.53 82 LEU A CA 1
ATOM 667 C C . LEU A 1 82 ? 7.630 -13.192 -0.646 1.00 61.53 82 LEU A C 1
ATOM 669 O O . LEU A 1 82 ? 8.682 -13.809 -0.804 1.00 61.53 82 LEU A O 1
ATOM 673 N N . ARG A 1 83 ? 6.445 -13.742 -0.925 1.00 51.56 83 ARG A N 1
ATOM 674 C CA . ARG A 1 83 ? 6.274 -15.073 -1.506 1.00 51.56 83 ARG A CA 1
ATOM 675 C C . ARG A 1 83 ? 5.601 -14.958 -2.867 1.00 51.56 83 ARG A C 1
ATOM 677 O O . ARG A 1 83 ? 4.383 -14.853 -2.960 1.00 51.56 83 ARG A O 1
ATOM 684 N N . LYS A 1 84 ? 6.385 -15.087 -3.930 1.00 51.41 84 LYS A N 1
ATOM 685 C CA . LYS A 1 84 ? 5.934 -15.830 -5.109 1.00 51.41 84 LYS A CA 1
ATOM 686 C C . LYS A 1 84 ? 7.034 -16.807 -5.553 1.00 51.41 84 LYS A C 1
ATOM 688 O O . LYS A 1 84 ? 8.197 -16.519 -5.278 1.00 51.41 84 LYS A O 1
ATOM 693 N N . PRO A 1 85 ? 6.663 -17.969 -6.131 1.00 51.31 85 PRO A N 1
ATOM 694 C CA . PRO A 1 85 ? 7.606 -18.899 -6.757 1.00 51.31 85 PRO A CA 1
ATOM 695 C C . PRO A 1 85 ? 8.427 -18.240 -7.869 1.00 51.31 85 PRO A C 1
ATOM 697 O O . PRO A 1 85 ? 7.924 -17.263 -8.474 1.00 51.31 85 PRO A O 1
#

Nearest PDB structures (foldseek):
  4f1t-assembly1_A  TM=7.626E-01  e=4.573E-02  Dictyostelium discoideum
  8br7-assembly1_AAA  TM=7.767E-01  e=1.640E-01  Homo sapiens
  4f1o-assembly1_A  TM=7.035E-01  e=1.640E-01  Dictyostelium discoideum
  4f1m-assembly1_A  TM=7.431E-01  e=3.929E-01  Dictyostelium discoideum
  2ckq-assembly1_A  T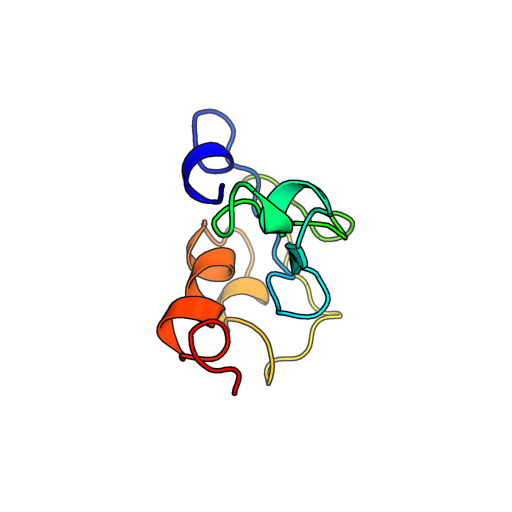M=6.660E-01  e=5.881E-01  Homo sapiens

pLDDT: mean 83.34, std 12.29, range [51.31, 96.44]

Mean predicted aligned error: 6.02 Å

Secondary structure (DSSP, 8-state):
-HHHHTSSS-EE-S--SGGGEEE-GGGGT-TT-EEE--GGG-EESS----TTS-TTTS-GGGGSTT--THHHHHHHHTTTTT---

Sequence (85 aa):
MLVVLHDNEPMYHQDVRWPNIIRLPSALVEPSKWIIIDWKDADGYPNNPADHLTPDEHAPEVFQQNHGGEVDIWSDLQGRLLRKP

Radius of gyration: 13.29 Å; Cα contacts (8 Å, |Δi|>4): 122; chains: 1; bounding box: 34×34×29 Å

Solvent-accessible surface area (backbone atoms only — not comparable to full-atom values): 5233 Å² total; per-residue (Å²): 110,71,78,69,35,61,47,102,70,39,45,34,46,60,63,54,46,71,95,30,49,47,75,46,81,66,23,84,82,41,78,84,46,66,46,83,51,80,64,86,62,45,43,39,80,84,29,77,47,52,76,89,61,57,74,93,75,44,41,79,54,40,64,36,66,60,55,69,64,62,33,52,47,38,35,51,77,72,39,64,68,73,55,76,135

Foldseek 3Di:
DLVVQCPPFHKAQLQQAPVQKDDDPCCVVVVPDIDGHDSPLIDTPQDAAPVVDDPVQWDPQSRDGRGGNCGNCVCVVVCRVVDDD